Protein AF-A0A0R3PI79-F1 (afdb_monomer_lite)

Foldseek 3Di:
DPPPPDDDPVNVLVVVLVVLVVCLVVQLVFDCVQQVVLCCVVVQDPPVLVVVLVVDPHSSSSSVSVSVSNSVGPPVVVSRVVSVVVRVVPD

Secondary structure (DSSP, 8-state):
-----PPPHHHHHHHHHHHHHHHHHHHHTS-TTTTHHHHHHTTSS-HHHHHHHHTSSSHHHHHHHHHHHHHT-SS-HH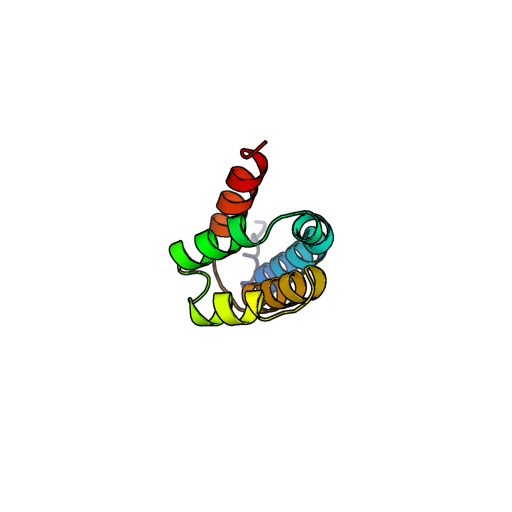HHHHHHHHHHH--

pLDDT: mean 86.46, std 12.59, range [36.97, 97.5]

InterPro domains:
  IPR001315 CARD domain [PF00619] (27-89)
  IPR011029 Death-like domain superfamily [G3DSA:1.10.533.10] (12-91)
  IPR011029 Death-like domain superfamily [SSF47986] (19-89)

Sequence (91 aa):
MSISCSRSLADLRAEQADNLDRLRSTLETMNLKDLVPILVARNVLKSYEMGAVYAKESTQAQVDALICLLKTKNHWVGPMTDALIRNGQVK

Radius of gy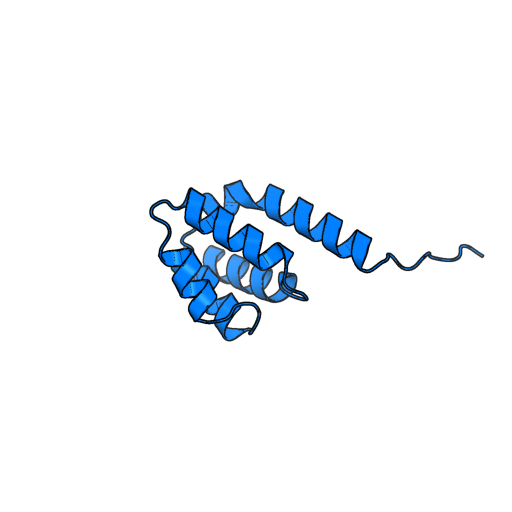ration: 14.52 Å; chains: 1; bounding box: 46×25×41 Å

Organism: Angiostrongylus costaricensis (NCBI:txid334426)

Structure (mmCIF, N/CA/C/O backbone):
data_AF-A0A0R3PI79-F1
#
_entry.id   AF-A0A0R3PI79-F1
#
loop_
_atom_site.group_PDB
_atom_site.id
_atom_site.type_symbol
_atom_site.label_atom_id
_atom_site.label_alt_id
_atom_site.label_comp_id
_atom_site.label_asym_id
_atom_site.label_entity_id
_atom_site.label_seq_id
_atom_site.pdbx_PDB_ins_code
_atom_site.Cartn_x
_atom_site.Cartn_y
_atom_site.Cartn_z
_atom_site.occupancy
_atom_site.B_iso_or_equiv
_atom_site.auth_seq_id
_atom_site.auth_comp_id
_atom_site.auth_asym_id
_atom_site.auth_atom_id
_atom_site.pdbx_PDB_model_num
ATOM 1 N N . MET A 1 1 ? 30.534 13.232 -25.423 1.00 36.97 1 MET A N 1
ATOM 2 C CA . MET A 1 1 ? 29.619 12.090 -25.217 1.00 36.97 1 MET A CA 1
ATOM 3 C C . MET A 1 1 ? 29.268 12.040 -23.740 1.00 36.97 1 MET A C 1
ATOM 5 O O . MET A 1 1 ? 30.111 11.647 -22.947 1.00 36.97 1 MET A O 1
ATOM 9 N N . SER A 1 2 ? 28.092 12.532 -23.346 1.00 46.72 2 SER A N 1
ATOM 10 C CA . SER A 1 2 ? 27.612 12.384 -21.970 1.00 46.72 2 SER A CA 1
ATOM 11 C C . SER A 1 2 ? 27.158 10.940 -21.792 1.00 46.72 2 SER A C 1
ATOM 13 O O . SER A 1 2 ? 26.132 10.543 -22.340 1.00 46.72 2 SER A O 1
ATOM 15 N N . ILE A 1 3 ? 27.953 10.143 -21.084 1.00 53.09 3 ILE A N 1
ATOM 16 C CA . ILE A 1 3 ? 27.537 8.818 -20.630 1.00 53.09 3 ILE A CA 1
ATOM 17 C C . ILE A 1 3 ? 26.376 9.075 -19.668 1.00 53.09 3 ILE A C 1
ATOM 19 O O . ILE A 1 3 ? 26.585 9.560 -18.559 1.00 53.09 3 ILE A O 1
ATOM 23 N N . SER A 1 4 ? 25.142 8.852 -20.118 1.00 53.72 4 SER A N 1
ATOM 24 C CA . SER A 1 4 ? 23.981 8.845 -19.235 1.00 53.72 4 SER A CA 1
ATOM 25 C C . SER A 1 4 ? 24.177 7.685 -18.269 1.00 53.72 4 SER A C 1
ATOM 27 O O . SER A 1 4 ? 23.930 6.535 -18.624 1.00 53.72 4 SER A O 1
ATOM 29 N N . CYS A 1 5 ? 24.695 7.967 -17.073 1.00 58.66 5 CYS A N 1
ATOM 30 C CA . CYS A 1 5 ? 24.793 6.977 -16.014 1.00 58.66 5 CYS A CA 1
ATOM 31 C C . CYS A 1 5 ? 23.380 6.453 -15.747 1.00 58.66 5 CYS A C 1
ATOM 33 O O . CYS A 1 5 ? 22.519 7.183 -15.256 1.00 58.66 5 CYS A O 1
ATOM 35 N N . SER A 1 6 ? 23.117 5.202 -16.125 1.00 70.69 6 SER A N 1
ATOM 36 C CA . SER A 1 6 ? 21.879 4.525 -15.764 1.00 70.69 6 SER A CA 1
ATOM 37 C C . SER A 1 6 ? 21.795 4.488 -14.242 1.00 70.69 6 SER A C 1
ATOM 39 O O . SER A 1 6 ? 22.702 3.975 -13.584 1.00 70.69 6 SER A O 1
ATOM 41 N N . ARG A 1 7 ? 20.727 5.064 -13.690 1.00 73.31 7 ARG A N 1
ATOM 42 C CA . ARG A 1 7 ? 20.478 5.112 -12.248 1.00 73.31 7 ARG A CA 1
ATOM 43 C C . ARG A 1 7 ? 20.480 3.692 -11.680 1.00 73.31 7 ARG A C 1
ATOM 45 O O . ARG A 1 7 ? 19.868 2.799 -12.270 1.00 73.31 7 ARG A O 1
ATOM 52 N N . SER A 1 8 ? 21.182 3.472 -10.569 1.00 83.25 8 SER A N 1
ATOM 53 C CA . SER A 1 8 ? 21.243 2.137 -9.978 1.00 83.25 8 SER A CA 1
ATOM 54 C C . SER A 1 8 ? 19.879 1.746 -9.398 1.00 83.25 8 SER A C 1
ATOM 56 O O . SER A 1 8 ? 19.074 2.596 -9.006 1.00 83.25 8 SER A O 1
ATOM 58 N N . LEU A 1 9 ? 19.609 0.442 -9.303 1.00 78.81 9 LEU A N 1
ATOM 59 C CA . LEU A 1 9 ? 18.394 -0.052 -8.646 1.00 78.81 9 LEU A CA 1
ATOM 60 C C . LEU A 1 9 ? 18.327 0.356 -7.166 1.00 78.81 9 LEU A C 1
ATOM 62 O O . LEU A 1 9 ? 17.231 0.514 -6.632 1.00 78.81 9 LEU A O 1
ATOM 66 N N . ALA A 1 10 ? 19.476 0.532 -6.507 1.00 82.31 10 ALA A N 1
ATOM 67 C CA . ALA A 1 10 ? 19.541 0.989 -5.123 1.00 82.31 10 ALA A CA 1
ATOM 68 C C . ALA A 1 10 ? 19.073 2.446 -4.996 1.00 82.31 10 ALA A C 1
ATOM 70 O O . ALA A 1 10 ? 18.230 2.738 -4.151 1.00 82.31 10 ALA A O 1
ATOM 71 N N . ASP A 1 11 ? 19.528 3.325 -5.893 1.00 84.44 11 ASP A N 1
ATOM 72 C CA . ASP A 1 11 ? 19.130 4.739 -5.899 1.00 84.44 11 ASP A CA 1
ATOM 73 C C . ASP A 1 11 ? 17.638 4.906 -6.208 1.00 84.44 11 ASP A C 1
ATOM 75 O O . ASP A 1 11 ? 16.961 5.735 -5.603 1.00 84.44 11 ASP A O 1
ATOM 79 N N . LEU A 1 12 ? 17.105 4.091 -7.128 1.00 82.81 12 LEU A N 1
ATOM 80 C CA . LEU A 1 12 ? 15.673 4.070 -7.437 1.00 82.81 12 LEU A CA 1
ATOM 81 C C . LEU A 1 12 ? 14.839 3.612 -6.236 1.00 82.81 12 LEU A C 1
ATOM 83 O O . LEU A 1 12 ? 13.784 4.181 -5.971 1.00 82.81 12 LEU A O 1
ATOM 87 N N . ARG A 1 13 ? 15.301 2.599 -5.494 1.00 81.19 13 ARG A N 1
ATOM 88 C CA . ARG A 1 13 ? 14.615 2.129 -4.282 1.00 81.19 13 ARG A CA 1
ATOM 89 C C . ARG A 1 13 ? 14.656 3.161 -3.161 1.00 81.19 13 ARG A C 1
ATOM 91 O O . ARG A 1 13 ? 13.646 3.324 -2.484 1.00 81.19 13 ARG A O 1
ATOM 98 N N . ALA A 1 14 ? 15.780 3.854 -2.982 1.00 84.44 14 ALA A N 1
ATOM 99 C CA . ALA A 1 14 ? 15.902 4.925 -1.998 1.00 84.44 14 ALA A CA 1
ATOM 100 C C . ALA A 1 14 ? 14.917 6.066 -2.299 1.00 84.44 14 ALA A C 1
ATOM 102 O O . ALA A 1 14 ? 14.115 6.429 -1.445 1.00 84.44 14 ALA A O 1
ATOM 103 N N . GLU A 1 15 ? 14.871 6.538 -3.546 1.00 86.50 15 GLU A N 1
ATOM 104 C CA . GLU A 1 15 ? 13.918 7.574 -3.964 1.00 86.50 15 GLU A CA 1
ATOM 105 C C . GLU A 1 15 ? 12.456 7.118 -3.826 1.00 86.50 15 GLU A C 1
ATOM 107 O O . GLU A 1 15 ? 11.593 7.876 -3.385 1.00 86.50 15 GLU A O 1
ATOM 112 N N . GLN A 1 16 ? 12.156 5.865 -4.176 1.00 85.25 16 GLN A N 1
ATOM 113 C CA . GLN A 1 16 ? 10.824 5.289 -3.982 1.00 85.25 16 GLN A CA 1
ATOM 114 C C . GLN A 1 16 ? 10.434 5.217 -2.499 1.00 85.25 16 GLN A C 1
ATOM 116 O O . GLN A 1 16 ? 9.278 5.481 -2.167 1.00 85.25 16 GLN A O 1
ATOM 121 N N . ALA A 1 17 ? 11.376 4.884 -1.614 1.00 84.38 17 ALA A N 1
ATOM 122 C CA . ALA A 1 17 ? 11.154 4.856 -0.173 1.00 84.38 17 ALA A CA 1
ATOM 123 C C . ALA A 1 17 ? 10.880 6.261 0.388 1.00 84.38 17 ALA A C 1
ATOM 125 O O . ALA A 1 17 ? 9.920 6.423 1.140 1.00 84.38 17 ALA A O 1
ATOM 126 N N . ASP A 1 18 ? 11.643 7.268 -0.039 1.00 87.06 18 ASP A N 1
ATOM 127 C CA . ASP A 1 18 ? 11.426 8.665 0.353 1.00 87.06 18 ASP A CA 1
ATOM 128 C C . ASP A 1 18 ? 10.065 9.181 -0.135 1.00 87.06 18 ASP A C 1
ATOM 130 O O . ASP A 1 18 ? 9.340 9.869 0.587 1.00 87.06 18 ASP A O 1
ATOM 134 N N . ASN A 1 19 ? 9.675 8.817 -1.359 1.00 85.62 19 ASN A N 1
ATOM 135 C CA . ASN A 1 19 ? 8.370 9.173 -1.909 1.00 85.62 19 ASN A CA 1
ATOM 136 C C . ASN A 1 19 ? 7.215 8.518 -1.134 1.00 85.62 19 ASN A C 1
ATOM 138 O O . ASN A 1 19 ? 6.187 9.163 -0.934 1.00 85.62 19 ASN A O 1
ATOM 142 N N . LEU A 1 20 ? 7.374 7.278 -0.655 1.00 86.06 20 LEU A N 1
ATOM 143 C CA . LEU A 1 20 ? 6.383 6.643 0.224 1.00 86.06 20 LEU A CA 1
ATOM 144 C C . LEU A 1 20 ? 6.212 7.405 1.536 1.00 86.06 20 LEU A C 1
ATOM 146 O O . LEU A 1 20 ? 5.080 7.614 1.969 1.00 86.06 20 LEU A O 1
ATOM 150 N N . ASP A 1 21 ? 7.312 7.844 2.148 1.00 87.12 21 ASP A N 1
ATOM 151 C CA . ASP A 1 21 ? 7.246 8.600 3.399 1.00 87.12 21 ASP A CA 1
ATOM 152 C C . ASP A 1 21 ? 6.533 9.948 3.208 1.00 87.12 21 ASP A C 1
ATOM 154 O O . ASP A 1 21 ? 5.785 10.374 4.087 1.00 87.12 21 ASP A O 1
ATOM 158 N N . ARG A 1 22 ? 6.671 10.584 2.036 1.00 87.56 22 ARG A N 1
ATOM 159 C CA . ARG A 1 22 ? 5.913 11.799 1.678 1.00 87.56 22 ARG A CA 1
ATOM 160 C C . ARG A 1 22 ? 4.420 11.542 1.467 1.00 87.56 22 ARG A C 1
ATOM 162 O O . ARG A 1 22 ? 3.614 12.427 1.737 1.00 87.56 22 ARG A O 1
ATOM 169 N N . LEU A 1 23 ? 4.043 10.351 0.997 1.00 86.50 23 L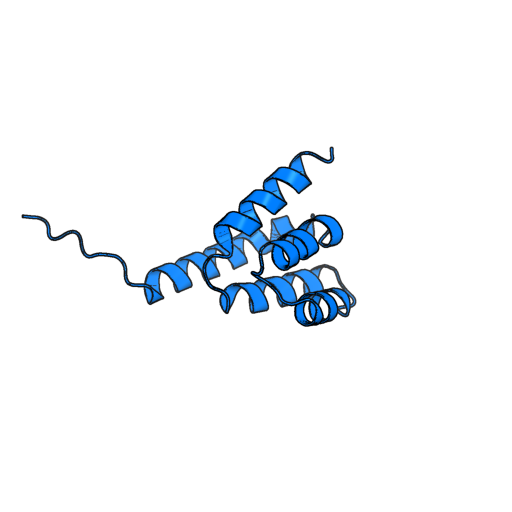EU A N 1
ATOM 170 C CA . LEU A 1 23 ? 2.641 9.964 0.791 1.00 86.50 23 LEU A CA 1
ATOM 171 C C . LEU A 1 23 ? 1.923 9.570 2.086 1.00 86.50 23 LEU A C 1
ATOM 173 O O . LEU A 1 23 ? 0.699 9.448 2.069 1.00 86.50 23 LEU A O 1
ATOM 177 N N . ARG A 1 24 ? 2.645 9.400 3.201 1.00 91.00 24 ARG A N 1
ATOM 178 C CA . ARG A 1 24 ? 2.090 8.981 4.497 1.00 91.00 24 ARG A CA 1
ATOM 179 C C . ARG A 1 24 ? 0.841 9.783 4.890 1.00 91.00 24 ARG A C 1
ATOM 181 O O . ARG A 1 24 ? -0.208 9.185 5.104 1.00 91.00 24 ARG A O 1
ATOM 188 N N . SER A 1 25 ? 0.918 11.114 4.884 1.00 88.12 25 SER A N 1
ATOM 189 C CA . SER A 1 25 ? -0.212 11.980 5.261 1.00 88.12 25 SER A CA 1
ATOM 190 C C . SER A 1 25 ? -1.419 11.834 4.331 1.00 88.12 25 SER A C 1
ATOM 192 O O . SER A 1 25 ? -2.559 11.943 4.766 1.00 88.12 25 SER A O 1
ATOM 194 N N . THR A 1 26 ? -1.189 11.543 3.048 1.00 87.12 26 THR A N 1
ATOM 195 C CA . THR A 1 26 ? -2.275 11.261 2.099 1.00 87.12 26 THR A CA 1
ATOM 196 C C . THR A 1 26 ? -2.928 9.921 2.428 1.00 87.12 26 THR A C 1
ATOM 198 O O . THR A 1 26 ? -4.151 9.833 2.503 1.00 87.12 26 THR A O 1
ATOM 201 N N . LEU A 1 27 ? -2.126 8.887 2.692 1.00 88.94 27 LEU A N 1
ATOM 202 C CA . LEU A 1 27 ? -2.619 7.549 3.026 1.00 88.94 27 LEU A CA 1
ATOM 203 C C . LEU A 1 27 ? -3.394 7.510 4.346 1.00 88.94 27 LEU A C 1
ATOM 205 O O . LEU A 1 27 ? -4.358 6.760 4.449 1.00 88.94 27 LEU A O 1
ATOM 209 N N . GLU A 1 28 ? -3.024 8.337 5.322 1.00 90.62 28 GLU A N 1
ATOM 210 C CA . GLU A 1 28 ? -3.751 8.480 6.593 1.00 90.62 28 GLU A CA 1
ATOM 211 C C . GLU A 1 28 ? -5.171 9.028 6.415 1.00 90.62 28 GLU A C 1
ATOM 213 O O . GLU A 1 28 ? -6.056 8.718 7.210 1.00 90.62 28 GLU A O 1
ATOM 218 N N . THR A 1 29 ? -5.405 9.815 5.362 1.00 88.31 29 THR A N 1
ATOM 219 C CA . THR A 1 29 ? -6.739 10.346 5.033 1.00 88.31 29 THR A CA 1
ATOM 220 C C . THR A 1 29 ? -7.581 9.391 4.187 1.00 88.31 29 THR A C 1
ATOM 222 O O . THR A 1 29 ? -8.761 9.648 3.957 1.00 88.31 29 THR A O 1
ATOM 225 N N . MET A 1 30 ? -6.993 8.283 3.729 1.00 84.81 30 MET A N 1
ATOM 226 C CA . MET A 1 30 ? -7.644 7.303 2.867 1.00 84.81 30 MET A CA 1
ATOM 227 C C . MET A 1 30 ? -8.146 6.086 3.643 1.00 84.81 30 MET A C 1
ATOM 229 O O . MET A 1 30 ? -7.570 5.647 4.638 1.00 84.81 30 MET A O 1
ATOM 233 N N . ASN A 1 31 ? -9.194 5.456 3.113 1.00 86.12 31 ASN A N 1
ATOM 234 C CA . ASN A 1 31 ? -9.620 4.141 3.567 1.00 86.12 31 ASN A CA 1
ATOM 235 C C . ASN A 1 31 ? -8.745 3.044 2.936 1.00 86.12 31 ASN A C 1
ATOM 237 O O . ASN A 1 31 ? -8.904 2.682 1.768 1.00 86.12 31 ASN A O 1
ATOM 241 N N . LEU A 1 32 ? -7.844 2.455 3.726 1.00 90.19 32 LEU A N 1
ATOM 242 C CA . LEU A 1 32 ? -6.945 1.385 3.271 1.00 90.19 32 LEU A CA 1
ATOM 243 C C . LEU A 1 32 ? -7.674 0.114 2.798 1.00 90.19 32 LEU A C 1
ATOM 245 O O . LEU A 1 32 ? -7.070 -0.715 2.107 1.00 90.19 32 LEU A O 1
ATOM 249 N N . LYS A 1 33 ? -8.965 -0.051 3.119 1.00 88.62 33 LYS A N 1
ATOM 250 C CA . LYS A 1 33 ? -9.793 -1.151 2.596 1.00 88.62 33 LYS A CA 1
ATOM 251 C C . LYS A 1 33 ? -10.047 -1.054 1.094 1.00 88.62 33 LYS A C 1
ATOM 253 O O . LYS A 1 33 ? -10.282 -2.080 0.473 1.00 88.62 33 LYS A O 1
ATOM 258 N N . ASP A 1 34 ? -9.908 0.129 0.511 1.00 86.62 34 ASP A N 1
ATOM 259 C CA . ASP A 1 34 ? -10.086 0.338 -0.928 1.00 86.62 34 ASP A CA 1
ATOM 260 C C . ASP A 1 34 ? -8.756 0.244 -1.696 1.00 86.62 34 ASP A C 1
ATOM 262 O O . ASP A 1 34 ? -8.741 0.145 -2.921 1.00 86.62 34 ASP A O 1
ATOM 266 N N . LEU A 1 35 ? -7.625 0.252 -0.978 1.00 90.94 35 LEU A N 1
ATOM 267 C CA . LEU A 1 35 ? -6.279 0.297 -1.552 1.00 90.94 35 LEU A CA 1
ATOM 268 C C . LEU A 1 35 ? -5.543 -1.042 -1.431 1.00 90.94 35 LEU A C 1
ATOM 270 O O . LEU A 1 35 ? -5.055 -1.587 -2.422 1.00 90.94 35 LEU A O 1
ATOM 274 N N . VAL A 1 36 ? -5.463 -1.602 -0.222 1.00 94.25 36 VAL A N 1
ATOM 275 C CA . VAL A 1 36 ? -4.673 -2.815 0.050 1.00 94.25 36 VAL A CA 1
ATOM 276 C C . VAL A 1 36 ? -5.147 -4.034 -0.762 1.00 94.25 36 VAL A C 1
ATOM 278 O O . VAL A 1 36 ? -4.281 -4.754 -1.267 1.00 94.25 36 VAL A O 1
ATOM 281 N N . PRO A 1 37 ? -6.457 -4.270 -0.998 1.00 94.81 37 PRO A N 1
ATOM 282 C CA . PRO A 1 37 ? -6.892 -5.399 -1.823 1.00 94.81 37 PRO A CA 1
ATOM 283 C C . PRO A 1 37 ? -6.408 -5.310 -3.272 1.00 94.81 37 PRO A C 1
ATOM 285 O O . PRO A 1 37 ? -6.121 -6.339 -3.880 1.00 94.81 37 PRO A O 1
ATOM 288 N N . ILE A 1 38 ? -6.251 -4.099 -3.821 1.00 93.25 38 ILE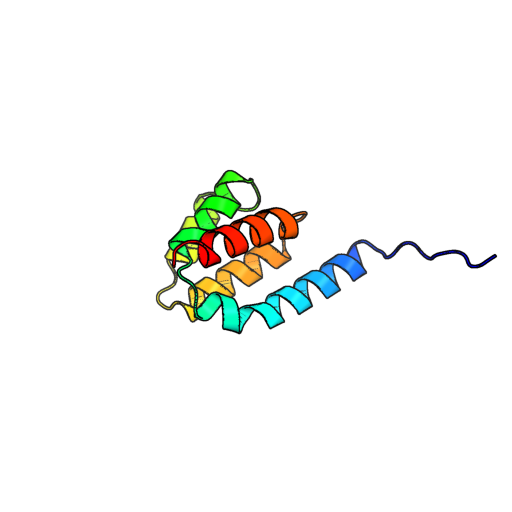 A N 1
ATOM 289 C CA . ILE A 1 38 ? -5.710 -3.895 -5.173 1.00 93.25 38 ILE A CA 1
ATOM 290 C C . ILE A 1 38 ? -4.243 -4.326 -5.211 1.00 93.25 38 ILE A C 1
ATOM 292 O O . ILE A 1 38 ? -3.829 -5.032 -6.130 1.00 93.25 38 ILE A O 1
ATOM 296 N N . LEU A 1 39 ? -3.462 -3.972 -4.188 1.00 94.69 39 LEU A N 1
ATOM 297 C CA . LEU A 1 39 ? -2.062 -4.386 -4.078 1.00 94.69 39 LEU A CA 1
ATOM 298 C C . LEU A 1 39 ? -1.915 -5.908 -3.945 1.00 94.69 39 LEU A C 1
ATOM 300 O O . LEU A 1 39 ? -0.981 -6.484 -4.506 1.00 94.69 39 LEU A O 1
ATOM 304 N N . VAL A 1 40 ? -2.847 -6.575 -3.260 1.00 95.81 40 VAL A N 1
ATOM 305 C CA . VAL A 1 40 ? -2.893 -8.044 -3.203 1.00 95.81 40 VAL A CA 1
ATOM 306 C C . VAL A 1 40 ? -3.270 -8.636 -4.562 1.00 95.81 40 VAL A C 1
ATOM 308 O O . VAL A 1 40 ? -2.569 -9.513 -5.064 1.00 95.81 40 VAL A O 1
ATOM 311 N N . ALA A 1 41 ? -4.318 -8.121 -5.210 1.00 94.44 41 ALA A N 1
ATOM 312 C CA . ALA A 1 41 ? -4.772 -8.589 -6.522 1.00 94.44 41 ALA A CA 1
ATOM 313 C C . ALA A 1 41 ? -3.706 -8.419 -7.620 1.00 94.44 41 ALA A C 1
ATOM 315 O O . ALA A 1 41 ? -3.640 -9.205 -8.564 1.00 94.44 41 ALA A O 1
ATOM 316 N N . ARG A 1 42 ? -2.840 -7.408 -7.490 1.00 94.06 42 ARG A N 1
ATOM 317 C CA . ARG A 1 42 ? -1.697 -7.156 -8.380 1.00 94.06 42 ARG A CA 1
ATOM 318 C C . ARG A 1 42 ? -0.417 -7.898 -7.968 1.00 94.06 42 ARG A C 1
ATOM 320 O O . ARG A 1 42 ? 0.634 -7.631 -8.541 1.00 94.06 42 ARG A O 1
ATOM 327 N N . ASN A 1 43 ? -0.486 -8.825 -7.009 1.00 95.00 43 ASN A N 1
ATOM 328 C CA . ASN A 1 43 ? 0.644 -9.611 -6.495 1.00 95.00 43 ASN A CA 1
ATOM 329 C C . ASN A 1 43 ? 1.795 -8.786 -5.881 1.00 95.00 43 ASN A C 1
ATOM 331 O O . ASN A 1 43 ? 2.910 -9.295 -5.747 1.00 95.00 43 ASN A O 1
ATOM 335 N N . VAL A 1 44 ? 1.536 -7.543 -5.464 1.00 95.62 44 VAL A N 1
ATOM 336 C CA . VAL A 1 44 ? 2.509 -6.715 -4.729 1.00 95.62 44 VAL A CA 1
ATOM 337 C C . VAL A 1 44 ? 2.602 -7.171 -3.275 1.00 95.62 44 VAL A C 1
ATOM 339 O O . VAL A 1 44 ? 3.699 -7.331 -2.738 1.00 95.62 44 VAL A O 1
ATOM 342 N N . LEU A 1 45 ? 1.446 -7.405 -2.653 1.00 96.88 45 LEU A N 1
ATOM 343 C CA . LEU A 1 45 ? 1.321 -7.921 -1.292 1.00 96.88 45 LEU A CA 1
ATOM 344 C C . LEU A 1 45 ? 0.728 -9.329 -1.305 1.00 96.88 45 LEU A C 1
ATOM 346 O O . LEU A 1 45 ? -0.014 -9.709 -2.210 1.00 96.88 45 LEU A O 1
ATOM 350 N N . LYS A 1 46 ? 1.039 -10.111 -0.277 1.00 96.81 46 LYS A N 1
ATOM 351 C CA . LYS A 1 46 ? 0.388 -11.394 -0.002 1.00 96.81 46 LYS A CA 1
ATOM 352 C C . LYS A 1 46 ? -0.807 -11.199 0.928 1.00 96.81 46 LYS A C 1
ATOM 354 O O . LYS A 1 46 ? -0.841 -10.267 1.728 1.00 96.81 46 LYS A O 1
ATOM 359 N N . SER A 1 47 ? -1.765 -12.121 0.888 1.00 95.38 47 SER A N 1
ATOM 360 C CA . SER A 1 47 ? -2.979 -12.040 1.714 1.00 95.38 47 SER A CA 1
ATOM 361 C C . SER A 1 47 ? -2.685 -12.009 3.221 1.00 95.38 47 SER A C 1
ATOM 363 O O . SER A 1 47 ? -3.377 -11.321 3.964 1.00 95.38 47 SER A O 1
ATOM 365 N N . TYR A 1 48 ? -1.626 -12.687 3.683 1.00 96.50 48 TYR A N 1
ATOM 366 C CA . TYR A 1 48 ? -1.211 -12.616 5.091 1.00 96.50 48 TYR A CA 1
ATOM 367 C C . TYR A 1 48 ? -0.605 -11.251 5.460 1.00 96.50 48 TYR A C 1
ATOM 369 O O . TYR A 1 48 ? -0.743 -10.811 6.597 1.00 96.50 48 TYR A O 1
ATOM 377 N N . GLU A 1 49 ? 0.024 -10.552 4.509 1.00 97.50 49 GLU A N 1
ATOM 378 C CA . GLU A 1 49 ? 0.558 -9.198 4.711 1.00 97.50 49 GLU A CA 1
ATOM 379 C C . GLU A 1 49 ? -0.583 -8.182 4.803 1.00 97.50 49 GLU A C 1
ATOM 381 O O . GLU A 1 49 ? -0.560 -7.311 5.664 1.00 97.50 49 GLU A O 1
ATOM 386 N N . MET A 1 50 ? -1.630 -8.346 3.988 1.00 96.88 50 MET A N 1
ATOM 387 C CA . MET A 1 50 ? -2.886 -7.600 4.133 1.00 96.88 50 MET A CA 1
ATOM 388 C C . MET A 1 50 ? -3.524 -7.827 5.508 1.00 96.88 50 MET A C 1
ATOM 390 O O . MET A 1 50 ? -3.910 -6.864 6.167 1.00 96.88 50 MET A O 1
ATOM 394 N N . GLY A 1 51 ? -3.580 -9.080 5.975 1.00 96.19 51 GLY A N 1
ATOM 395 C CA . GLY A 1 51 ? -4.035 -9.396 7.331 1.00 96.19 51 GLY A CA 1
ATOM 396 C C . GLY A 1 51 ? -3.194 -8.700 8.407 1.00 96.19 51 GLY A C 1
ATOM 397 O O . GLY A 1 51 ? -3.747 -8.120 9.337 1.00 96.19 51 GLY A O 1
ATOM 398 N N . ALA A 1 52 ? -1.868 -8.681 8.246 1.00 96.50 52 ALA A N 1
ATOM 399 C CA . ALA A 1 52 ? -0.954 -8.005 9.166 1.00 96.50 52 ALA A CA 1
ATOM 400 C C . ALA A 1 52 ? -1.122 -6.475 9.177 1.00 96.50 52 ALA A C 1
ATOM 402 O O . ALA A 1 52 ? -0.966 -5.862 10.234 1.00 96.50 52 ALA A O 1
ATOM 403 N N . VAL A 1 53 ? -1.456 -5.863 8.032 1.00 96.75 53 VAL A N 1
ATOM 404 C CA . VAL A 1 53 ? -1.821 -4.440 7.959 1.00 96.75 53 VAL A CA 1
ATOM 405 C C . VAL A 1 53 ? -3.107 -4.205 8.743 1.00 96.75 53 VAL A C 1
ATOM 407 O O . VAL A 1 53 ? -3.107 -3.395 9.658 1.00 96.75 53 VAL A O 1
ATOM 410 N N . TYR A 1 54 ? -4.183 -4.941 8.462 1.00 95.50 54 TYR A N 1
ATOM 411 C CA . TYR A 1 54 ? -5.486 -4.711 9.104 1.00 95.50 54 TYR A CA 1
ATOM 412 C C . TYR A 1 54 ? -5.553 -5.088 10.582 1.00 95.50 54 TYR A C 1
ATOM 414 O O . TYR A 1 54 ? -6.417 -4.584 11.293 1.00 95.50 54 TYR A O 1
ATOM 422 N N . ALA A 1 55 ? -4.639 -5.931 11.060 1.00 96.25 55 ALA A N 1
ATOM 423 C CA . ALA A 1 55 ? -4.507 -6.238 12.478 1.00 96.25 55 ALA A CA 1
ATOM 424 C C . ALA A 1 55 ? -4.013 -5.041 13.315 1.00 96.25 55 ALA A C 1
ATOM 426 O O . ALA A 1 55 ? -4.035 -5.111 14.541 1.00 96.25 55 ALA A O 1
ATOM 427 N N . LYS A 1 56 ? -3.535 -3.954 12.690 1.00 96.56 56 LYS A N 1
ATOM 428 C CA . LYS A 1 56 ? -3.127 -2.743 13.410 1.00 96.56 56 LYS A CA 1
ATOM 429 C C . LYS A 1 56 ? -4.347 -1.934 13.852 1.00 96.56 56 LYS A C 1
ATOM 431 O O . LYS A 1 56 ? -5.269 -1.708 13.071 1.00 96.56 56 LYS A O 1
ATOM 436 N N . GLU A 1 57 ? -4.302 -1.471 15.098 1.00 92.50 57 GLU A N 1
ATO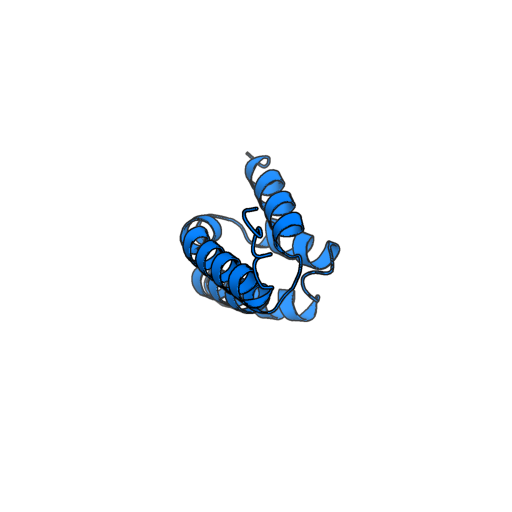M 437 C CA . GLU A 1 57 ? -5.438 -0.844 15.789 1.00 92.50 57 GLU A CA 1
ATOM 438 C C . GLU A 1 57 ? -5.760 0.574 15.299 1.00 92.50 57 GLU A C 1
ATOM 440 O O . GLU A 1 57 ? -6.912 0.993 15.354 1.00 92.50 57 GLU A O 1
ATOM 445 N N . SER A 1 58 ? -4.765 1.314 14.802 1.00 94.25 58 SER A N 1
ATOM 446 C CA . SER A 1 58 ? -4.939 2.687 14.319 1.00 94.25 58 SER A CA 1
ATOM 447 C C . SER A 1 58 ? -4.640 2.807 12.830 1.00 94.25 58 SER A C 1
ATOM 449 O O . SER A 1 58 ? -3.754 2.123 12.315 1.00 94.25 58 SER A O 1
ATOM 451 N N . THR A 1 59 ? -5.320 3.731 12.143 1.00 92.12 59 THR A N 1
ATOM 452 C CA . THR A 1 59 ? -5.033 4.061 10.736 1.00 92.12 59 THR A CA 1
ATOM 453 C C . THR A 1 59 ? -3.555 4.391 10.540 1.00 92.12 59 THR A C 1
ATOM 455 O O . THR A 1 59 ? -2.937 3.877 9.615 1.00 92.12 59 THR A O 1
ATOM 458 N N . GLN A 1 60 ? -2.960 5.149 11.465 1.00 93.94 60 GLN A N 1
ATOM 459 C CA . GLN A 1 60 ? -1.529 5.453 11.463 1.00 93.94 60 GLN A CA 1
ATOM 460 C C . GLN A 1 60 ? -0.668 4.185 11.422 1.00 93.94 60 GLN A C 1
ATOM 462 O O . GLN A 1 60 ? 0.190 4.032 10.557 1.00 93.94 60 GLN A O 1
ATOM 467 N N . ALA A 1 61 ? -0.928 3.242 12.332 1.00 95.25 61 ALA A N 1
ATOM 468 C CA . ALA A 1 61 ? -0.167 2.004 12.414 1.00 95.25 61 ALA A CA 1
ATOM 469 C C . ALA A 1 61 ? -0.404 1.099 11.192 1.00 95.25 61 ALA A C 1
ATOM 471 O O . ALA A 1 61 ? 0.511 0.387 10.774 1.00 95.25 61 ALA A O 1
ATOM 472 N N . GLN A 1 62 ? -1.602 1.136 10.598 1.00 95.88 62 GLN A N 1
ATOM 473 C CA . GLN A 1 62 ? -1.895 0.452 9.336 1.00 95.88 62 GLN A CA 1
ATOM 474 C C . GLN A 1 62 ? -1.088 1.053 8.172 1.00 95.88 62 GLN A C 1
ATOM 476 O O . GLN A 1 62 ? -0.478 0.306 7.405 1.00 95.88 62 GLN A O 1
ATOM 481 N N . VAL A 1 63 ? -1.032 2.386 8.061 1.00 95.25 63 VAL A N 1
ATOM 482 C CA . VAL A 1 63 ? -0.239 3.101 7.046 1.00 95.25 63 VAL A CA 1
ATOM 483 C C . VAL A 1 63 ? 1.250 2.811 7.217 1.00 95.25 63 VAL A C 1
ATOM 485 O O . VAL A 1 63 ? 1.923 2.477 6.242 1.00 95.25 63 VAL A O 1
ATOM 488 N N . ASP A 1 64 ? 1.760 2.852 8.447 1.00 94.94 64 ASP A N 1
ATOM 489 C CA . ASP A 1 64 ? 3.162 2.546 8.740 1.00 94.94 64 ASP A CA 1
ATOM 490 C C . ASP A 1 64 ? 3.516 1.104 8.362 1.00 94.94 64 ASP A C 1
ATOM 492 O O . ASP A 1 64 ? 4.541 0.857 7.721 1.00 94.94 64 ASP A O 1
ATOM 496 N N . ALA A 1 65 ? 2.651 0.142 8.699 1.00 96.12 65 ALA A N 1
ATOM 497 C CA . ALA A 1 65 ? 2.834 -1.253 8.312 1.00 96.12 65 ALA A CA 1
ATOM 498 C C . ALA A 1 65 ? 2.845 -1.419 6.784 1.00 96.12 65 ALA A C 1
ATOM 500 O O . ALA A 1 65 ? 3.703 -2.120 6.245 1.00 96.12 65 ALA A O 1
ATOM 501 N N . LEU A 1 66 ? 1.932 -0.743 6.081 1.00 95.62 66 LEU A N 1
ATOM 502 C CA . LEU A 1 66 ? 1.867 -0.765 4.624 1.00 95.62 66 LEU A CA 1
ATOM 503 C C . LEU A 1 66 ? 3.130 -0.170 3.984 1.00 95.62 66 LEU A C 1
ATOM 505 O O . LEU A 1 66 ? 3.709 -0.799 3.099 1.00 95.62 66 LEU A O 1
ATOM 509 N N . ILE A 1 67 ? 3.588 1.001 4.435 1.00 94.62 67 ILE A N 1
ATOM 510 C CA . ILE A 1 67 ? 4.809 1.645 3.924 1.00 94.62 67 ILE A CA 1
ATOM 511 C C . ILE A 1 67 ? 6.024 0.739 4.149 1.00 94.62 67 ILE A C 1
ATOM 513 O O . ILE A 1 67 ? 6.805 0.518 3.220 1.00 94.62 67 ILE A O 1
ATOM 517 N N . CYS A 1 68 ? 6.163 0.166 5.347 1.00 94.38 68 CYS A N 1
ATOM 518 C CA . CYS A 1 68 ? 7.238 -0.774 5.662 1.00 94.38 68 CYS A CA 1
ATOM 519 C C . CYS A 1 68 ? 7.236 -1.984 4.722 1.00 94.38 68 CYS A C 1
ATOM 521 O O . CYS A 1 68 ? 8.292 -2.370 4.225 1.00 94.38 68 CYS A O 1
ATOM 523 N N . LEU A 1 69 ? 6.063 -2.550 4.421 1.00 94.81 69 LEU A N 1
ATOM 524 C CA . LEU A 1 69 ? 5.946 -3.638 3.453 1.00 94.81 69 LEU A CA 1
ATOM 525 C C . LEU A 1 69 ? 6.356 -3.180 2.051 1.00 94.81 69 LEU A C 1
ATOM 527 O O . LEU A 1 69 ? 7.197 -3.831 1.433 1.00 94.81 69 LEU A O 1
ATOM 531 N N . LEU A 1 70 ? 5.820 -2.060 1.561 1.00 93.19 70 LEU A N 1
ATOM 532 C CA . LEU A 1 70 ? 6.077 -1.548 0.210 1.00 93.19 70 LEU A CA 1
ATOM 533 C C . LEU A 1 70 ? 7.556 -1.234 -0.043 1.00 93.19 70 LEU A C 1
ATOM 535 O O . LEU A 1 70 ? 8.053 -1.542 -1.125 1.00 93.19 70 LEU A O 1
ATOM 539 N N . LYS A 1 71 ? 8.289 -0.738 0.963 1.00 91.56 71 LYS A N 1
ATOM 540 C CA . LYS A 1 71 ? 9.749 -0.528 0.887 1.00 91.56 71 LYS A CA 1
ATOM 541 C C . LYS A 1 71 ? 10.531 -1.813 0.572 1.00 91.56 71 LYS A C 1
ATOM 543 O O . LYS A 1 71 ? 11.630 -1.741 0.031 1.00 91.56 71 LYS A O 1
ATOM 548 N N . THR A 1 72 ? 9.968 -2.989 0.866 1.00 90.38 72 THR A N 1
ATOM 549 C CA . THR A 1 72 ? 10.581 -4.296 0.556 1.00 90.38 72 THR A CA 1
ATOM 550 C C . THR A 1 72 ? 10.155 -4.877 -0.795 1.00 90.38 72 THR A C 1
ATOM 552 O O . THR A 1 72 ? 10.714 -5.885 -1.233 1.00 90.38 72 THR A O 1
ATOM 555 N N . LYS A 1 73 ? 9.155 -4.287 -1.464 1.00 90.12 73 LYS A N 1
ATOM 556 C CA . LYS A 1 73 ? 8.591 -4.815 -2.714 1.00 90.12 73 LYS A CA 1
ATOM 557 C C . LYS A 1 73 ? 9.218 -4.147 -3.932 1.00 90.12 73 LYS A C 1
ATOM 559 O O . LYS A 1 73 ? 9.621 -2.990 -3.900 1.00 90.12 73 LYS A O 1
ATOM 564 N N . ASN A 1 74 ? 9.235 -4.872 -5.047 1.00 86.44 74 ASN A N 1
ATOM 565 C CA . ASN A 1 74 ? 9.539 -4.302 -6.358 1.00 86.44 74 ASN A CA 1
ATOM 566 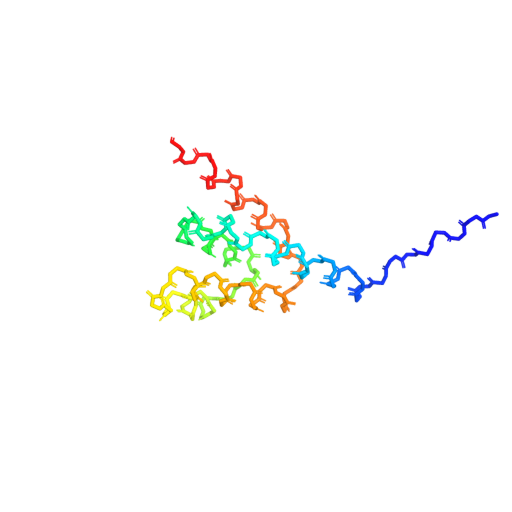C C . ASN A 1 74 ? 8.234 -3.986 -7.099 1.00 86.44 74 ASN A C 1
ATOM 568 O O . ASN A 1 74 ? 7.210 -4.617 -6.848 1.00 86.44 74 ASN A O 1
ATOM 572 N N . HIS A 1 75 ? 8.290 -3.041 -8.040 1.00 86.38 75 HIS A N 1
ATOM 573 C CA . HIS A 1 75 ? 7.201 -2.738 -8.983 1.00 86.38 75 HIS A CA 1
ATOM 574 C C . HIS A 1 75 ? 5.850 -2.361 -8.344 1.00 86.38 75 HIS A C 1
ATOM 576 O O . HIS A 1 75 ? 4.814 -2.455 -8.995 1.00 86.38 75 HIS A O 1
ATOM 582 N N . TRP A 1 76 ? 5.845 -1.897 -7.092 1.00 91.06 76 TRP A N 1
ATOM 583 C CA . TRP A 1 76 ? 4.614 -1.530 -6.387 1.00 91.06 76 TRP A CA 1
ATOM 584 C C . TRP A 1 76 ? 4.010 -0.203 -6.861 1.00 91.06 76 TRP A C 1
ATOM 586 O O . TRP A 1 76 ? 2.810 0.003 -6.701 1.00 91.06 76 TRP A O 1
ATOM 596 N N . VAL A 1 77 ? 4.823 0.677 -7.457 1.00 89.94 77 VAL A N 1
ATOM 597 C CA . VAL A 1 77 ? 4.426 2.042 -7.843 1.00 89.94 77 VAL A CA 1
ATOM 598 C C . VAL A 1 77 ? 3.208 2.034 -8.768 1.00 89.94 77 VAL A C 1
ATOM 600 O O . VAL A 1 77 ? 2.236 2.712 -8.473 1.00 89.94 77 VAL A O 1
ATOM 603 N N . GLY A 1 78 ? 3.212 1.223 -9.832 1.00 91.19 78 GLY A N 1
ATOM 604 C CA . GLY A 1 78 ? 2.084 1.144 -10.772 1.00 91.19 78 GLY A CA 1
ATOM 605 C C . GLY A 1 78 ? 0.772 0.712 -10.099 1.00 91.19 78 GLY A C 1
ATOM 606 O O . GLY A 1 78 ? -0.195 1.469 -10.123 1.00 91.19 78 GLY A O 1
ATOM 607 N N . PRO A 1 79 ? 0.733 -0.456 -9.430 1.00 92.50 79 PRO A N 1
ATOM 608 C CA . PRO A 1 79 ? -0.426 -0.892 -8.650 1.00 92.50 79 PRO A CA 1
ATOM 609 C C . PRO A 1 79 ? -0.895 0.104 -7.581 1.00 92.50 79 PRO A C 1
ATOM 611 O O . PRO A 1 79 ? -2.095 0.220 -7.344 1.00 92.50 79 PRO A O 1
ATOM 614 N N . MET A 1 80 ? 0.029 0.825 -6.943 1.00 91.25 80 MET A N 1
ATOM 615 C CA . MET A 1 80 ? -0.299 1.864 -5.968 1.00 91.25 80 MET A CA 1
ATOM 616 C C . MET A 1 80 ? -0.957 3.071 -6.635 1.00 91.25 80 MET A C 1
ATOM 618 O O . MET A 1 80 ? -1.981 3.547 -6.158 1.00 91.25 80 MET A O 1
ATOM 622 N N . THR A 1 81 ? -0.424 3.537 -7.764 1.00 89.31 81 THR A N 1
ATOM 623 C CA . THR A 1 81 ? -1.037 4.609 -8.557 1.00 89.31 81 THR A CA 1
ATOM 624 C C . THR A 1 81 ? -2.439 4.220 -9.025 1.00 89.31 81 THR A C 1
ATOM 626 O O . THR A 1 81 ? -3.368 5.004 -8.841 1.00 89.31 81 THR A O 1
ATOM 629 N N . ASP A 1 82 ? -2.624 2.998 -9.539 1.00 88.50 82 ASP A N 1
ATOM 630 C CA . ASP A 1 82 ? -3.942 2.461 -9.910 1.00 88.50 82 ASP A CA 1
ATOM 631 C C . ASP A 1 82 ? -4.929 2.530 -8.732 1.00 88.50 82 ASP A C 1
ATOM 633 O O . ASP A 1 82 ? -6.087 2.919 -8.901 1.00 88.50 82 ASP A O 1
ATOM 637 N N . ALA A 1 83 ? -4.476 2.143 -7.536 1.00 88.38 83 ALA A N 1
ATOM 638 C CA . ALA A 1 83 ? -5.301 2.139 -6.336 1.00 88.38 83 ALA A CA 1
ATOM 639 C C . ALA A 1 83 ? -5.674 3.555 -5.874 1.00 88.38 83 ALA A C 1
ATOM 641 O O . ALA A 1 83 ? -6.831 3.801 -5.536 1.00 88.38 83 ALA A O 1
ATOM 642 N N . LEU A 1 84 ? -4.727 4.497 -5.917 1.00 87.31 84 LEU A N 1
ATOM 643 C CA . LEU A 1 84 ? -4.962 5.901 -5.571 1.00 87.31 84 LEU A CA 1
ATOM 644 C C . LEU A 1 84 ? -5.949 6.570 -6.536 1.00 87.31 84 LEU A C 1
ATOM 646 O O . LEU A 1 84 ? -6.853 7.272 -6.087 1.00 87.31 84 LEU A O 1
ATOM 650 N N . ILE A 1 85 ? -5.820 6.318 -7.845 1.00 85.69 85 ILE A N 1
ATOM 651 C CA . ILE A 1 85 ? -6.760 6.826 -8.858 1.00 85.69 85 ILE A CA 1
ATOM 652 C C . ILE A 1 85 ? -8.169 6.311 -8.565 1.00 85.69 85 ILE A C 1
ATOM 654 O O . ILE A 1 85 ? -9.110 7.099 -8.512 1.00 85.69 85 ILE A O 1
ATOM 658 N N . ARG A 1 86 ? -8.311 5.002 -8.326 1.00 82.00 86 ARG A N 1
ATOM 659 C CA . ARG A 1 86 ? -9.611 4.386 -8.028 1.00 82.00 86 ARG A CA 1
ATOM 660 C C . ARG A 1 86 ? -10.215 4.930 -6.743 1.00 82.00 86 ARG A C 1
ATOM 662 O O . ARG A 1 86 ? -11.399 5.227 -6.745 1.00 82.00 86 ARG A O 1
ATOM 669 N N . ASN A 1 87 ? -9.415 5.111 -5.691 1.00 77.19 87 ASN A N 1
ATOM 670 C CA . ASN A 1 87 ? -9.878 5.689 -4.429 1.00 77.19 87 ASN A CA 1
ATOM 671 C C . ASN A 1 87 ? -10.357 7.143 -4.610 1.00 77.19 87 ASN A C 1
ATOM 673 O O . ASN A 1 87 ? -11.426 7.500 -4.127 1.00 77.19 87 ASN A O 1
ATOM 677 N N . GLY A 1 88 ? -9.637 7.953 -5.394 1.00 69.31 88 GLY A N 1
ATOM 678 C CA . GLY A 1 88 ? -10.033 9.331 -5.711 1.00 69.31 88 GLY A CA 1
ATOM 679 C C . GLY A 1 88 ? -11.289 9.461 -6.586 1.00 69.31 88 GLY A C 1
ATOM 680 O O . GLY A 1 88 ? -11.881 10.538 -6.638 1.00 69.31 88 GLY A O 1
ATOM 681 N N . GLN A 1 89 ? -11.707 8.383 -7.259 1.00 58.41 89 GLN A N 1
ATOM 682 C CA . GLN A 1 89 ? -12.943 8.320 -8.046 1.00 58.41 89 GLN A CA 1
ATOM 683 C C . GLN A 1 89 ? -14.180 7.931 -7.220 1.00 58.41 89 GLN A C 1
ATOM 685 O O . GLN A 1 89 ? -15.288 8.135 -7.707 1.00 58.41 89 GLN A O 1
ATOM 690 N N . VAL A 1 90 ? -14.032 7.405 -5.995 1.00 53.75 90 VAL A N 1
ATOM 691 C CA . VAL A 1 90 ? -15.159 6.983 -5.124 1.00 53.75 90 VAL A CA 1
ATOM 692 C C . VAL A 1 90 ? -15.797 8.175 -4.386 1.00 53.75 90 VAL A C 1
ATOM 694 O O . VAL A 1 90 ? -16.228 8.054 -3.243 1.00 53.75 90 VAL A O 1
ATOM 697 N N . LYS A 1 91 ? -15.815 9.351 -5.018 1.00 46.56 91 LYS A N 1
ATOM 698 C CA . LYS A 1 91 ? -16.424 10.562 -4.458 1.00 46.56 91 LYS A CA 1
ATOM 699 C C . LYS A 1 91 ? -17.944 10.529 -4.547 1.00 46.56 91 LYS A C 1
ATOM 701 O O . LYS A 1 91 ? -18.453 10.151 -5.624 1.00 46.56 91 LYS A O 1
#